Protein AF-A0A526XR95-F1 (afdb_monomer_lite)

Sequence (40 aa):
MARALVNVPKVARQGEVVEIKAMIAHPMETGYRIGPNGSN

pLDDT: mean 91.71, std 8.49, range [60.38, 97.75]

Secondary structure (DSSP, 8-state):
---EEEE--S---TT-----EEEE------S-PPPGGG--

Foldseek 3Di:
DKDKDKDWDPDDDVPDDTDIDIDIPDPPDPPPDQDPPRHD

Structure (mmCIF, N/CA/C/O backbone):
data_AF-A0A526XR95-F1
#
_entry.id   AF-A0A526XR95-F1
#
loop_
_atom_site.group_PDB
_atom_site.id
_atom_site.type_symbol
_atom_site.label_atom_id
_atom_site.label_alt_id
_atom_site.label_comp_id
_atom_site.label_asym_id
_atom_site.label_entity_id
_atom_site.label_seq_id
_atom_site.pdbx_PDB_ins_code
_atom_site.Cartn_x
_atom_site.Cartn_y
_atom_site.Cartn_z
_atom_site.occupancy
_atom_site.B_iso_or_equiv
_atom_site.auth_seq_id
_atom_site.auth_comp_id
_atom_site.auth_asym_id
_atom_site.auth_atom_id
_atom_site.pdbx_PDB_model_num
ATOM 1 N N . MET A 1 1 ? -5.364 -6.005 -13.960 1.00 76.12 1 MET A N 1
ATOM 2 C CA . MET A 1 1 ? -6.587 -5.668 -13.198 1.00 76.12 1 MET A CA 1
ATOM 3 C C . MET A 1 1 ? -6.155 -5.222 -11.811 1.00 76.12 1 MET A C 1
ATOM 5 O O . MET A 1 1 ? -5.410 -5.960 -11.178 1.00 76.12 1 MET A O 1
ATOM 9 N N . ALA A 1 2 ? -6.518 -4.014 -11.379 1.00 85.19 2 ALA A N 1
ATOM 10 C CA . ALA A 1 2 ? -6.097 -3.510 -10.073 1.00 85.19 2 ALA A CA 1
ATOM 11 C C . ALA A 1 2 ? -6.945 -4.151 -8.964 1.00 85.19 2 ALA A C 1
ATOM 13 O O . ALA A 1 2 ? -8.172 -4.119 -9.028 1.00 85.19 2 ALA A O 1
ATOM 14 N N . ARG A 1 3 ? -6.291 -4.739 -7.959 1.00 94.62 3 ARG A N 1
ATOM 15 C CA . ARG A 1 3 ? -6.936 -5.291 -6.760 1.00 94.62 3 ARG A CA 1
ATOM 16 C C . ARG A 1 3 ? -6.439 -4.527 -5.547 1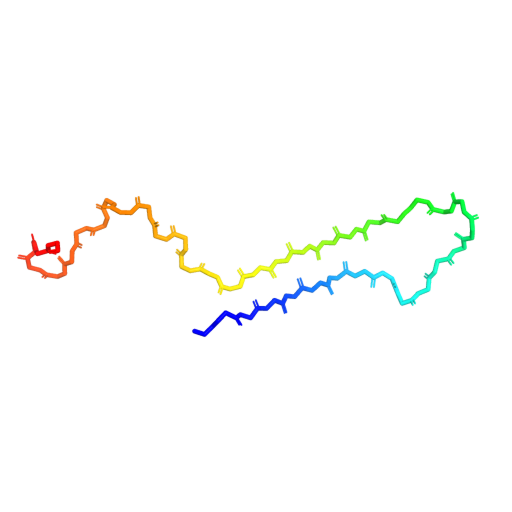.00 94.62 3 ARG A C 1
ATOM 18 O O . ARG A 1 3 ? -5.235 -4.503 -5.310 1.00 94.62 3 ARG A O 1
ATOM 25 N N . ALA A 1 4 ? -7.355 -3.947 -4.785 1.00 96.06 4 ALA A N 1
ATOM 26 C CA . ALA A 1 4 ? -7.042 -3.296 -3.522 1.00 96.06 4 ALA A CA 1
ATOM 27 C C . ALA A 1 4 ? -7.279 -4.255 -2.347 1.00 96.06 4 ALA A C 1
ATOM 29 O O . ALA A 1 4 ? -8.215 -5.057 -2.362 1.00 96.06 4 ALA A O 1
ATOM 30 N N . LEU A 1 5 ? -6.420 -4.161 -1.337 1.00 96.94 5 LEU A N 1
ATOM 31 C CA . LEU A 1 5 ? -6.527 -4.857 -0.063 1.00 96.94 5 LEU A CA 1
ATOM 32 C C . LEU A 1 5 ? -6.339 -3.833 1.051 1.00 96.94 5 LEU A C 1
A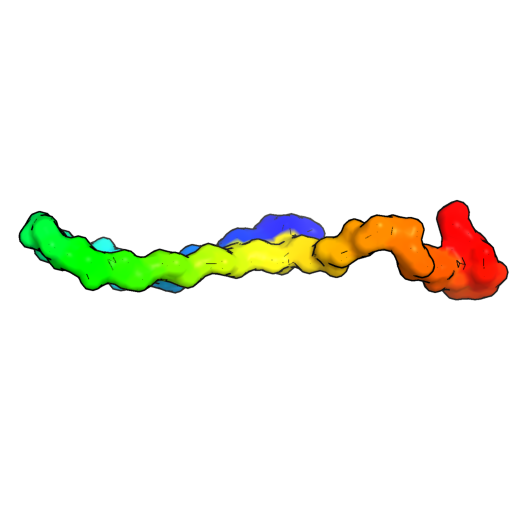TOM 34 O O . LEU A 1 5 ? -5.355 -3.095 1.060 1.00 96.94 5 LEU A O 1
ATOM 38 N N . VAL A 1 6 ? -7.277 -3.805 1.990 1.00 96.94 6 VAL A N 1
ATOM 39 C CA . VAL A 1 6 ? -7.194 -2.974 3.190 1.00 96.94 6 VAL A CA 1
ATOM 40 C C . VAL A 1 6 ? -7.322 -3.895 4.390 1.00 96.94 6 VAL A C 1
ATOM 42 O O . VAL A 1 6 ? -8.315 -4.609 4.519 1.00 96.94 6 VAL A O 1
ATOM 45 N N . ASN A 1 7 ? -6.300 -3.901 5.239 1.00 97.75 7 ASN A N 1
ATOM 46 C CA . ASN A 1 7 ? -6.305 -4.612 6.505 1.00 97.75 7 ASN A CA 1
ATOM 47 C C . ASN A 1 7 ? -6.472 -3.593 7.633 1.00 97.75 7 ASN A C 1
ATOM 49 O O . ASN A 1 7 ? -5.647 -2.691 7.796 1.00 97.75 7 ASN A O 1
ATOM 53 N N . VAL A 1 8 ? -7.573 -3.729 8.361 1.00 97.75 8 VAL A N 1
ATOM 54 C CA . VAL A 1 8 ? -8.003 -2.831 9.430 1.00 97.75 8 VAL A CA 1
ATOM 55 C C . VAL A 1 8 ? -8.893 -3.619 10.399 1.00 97.75 8 VAL A C 1
ATOM 57 O O . VAL A 1 8 ? -9.572 -4.560 9.966 1.00 97.75 8 VAL A O 1
ATOM 60 N N . PRO A 1 9 ? -8.930 -3.268 11.696 1.00 97.31 9 PRO A N 1
ATOM 61 C CA . PRO A 1 9 ? -9.909 -3.826 12.619 1.00 97.31 9 PRO A CA 1
ATOM 62 C C . PRO A 1 9 ? -11.346 -3.599 12.135 1.00 97.31 9 PRO A C 1
ATOM 64 O O . PRO A 1 9 ? -11.690 -2.536 11.623 1.00 97.31 9 PRO A O 1
ATOM 67 N N . LYS A 1 10 ? -12.216 -4.594 12.337 1.00 96.19 10 LYS A N 1
ATOM 68 C CA . LYS A 1 10 ? -13.640 -4.500 11.963 1.00 96.19 10 LYS A CA 1
ATOM 69 C C . LYS A 1 10 ? -14.398 -3.450 12.787 1.00 96.19 10 LYS A C 1
ATOM 71 O O . LYS A 1 10 ? -15.404 -2.919 12.329 1.00 96.19 10 LYS A O 1
ATOM 76 N N . VAL A 1 11 ? -13.942 -3.199 14.012 1.00 96.38 11 VAL A N 1
ATOM 77 C CA . VAL A 1 11 ? -14.519 -2.253 14.973 1.00 96.38 11 VAL A CA 1
ATOM 78 C C . VAL A 1 11 ? -13.390 -1.570 15.743 1.00 96.38 11 VAL A C 1
ATOM 80 O O . VAL A 1 11 ? -12.333 -2.171 15.928 1.00 96.38 11 VAL A O 1
ATOM 83 N N . ALA A 1 12 ? -13.625 -0.343 16.201 1.00 96.94 12 ALA A N 1
ATOM 84 C CA . ALA A 1 12 ? -12.717 0.423 17.055 1.00 96.94 12 ALA A CA 1
ATOM 85 C C . ALA A 1 12 ? -13.532 1.246 18.063 1.00 96.94 12 ALA A C 1
ATOM 87 O O . ALA A 1 12 ? -14.692 1.583 17.798 1.00 96.94 12 ALA A O 1
ATOM 88 N N . ARG A 1 13 ? -12.952 1.559 19.223 1.00 96.75 13 ARG A N 1
ATOM 89 C CA . ARG A 1 13 ? -13.579 2.421 20.235 1.00 96.75 13 ARG A CA 1
ATOM 90 C C . ARG A 1 13 ? -13.320 3.895 19.935 1.00 96.75 13 ARG A C 1
ATOM 92 O O . ARG A 1 13 ? -12.360 4.262 19.262 1.00 96.75 13 ARG A O 1
ATOM 99 N N . GLN A 1 14 ? -14.170 4.767 20.471 1.00 96.56 14 GLN A N 1
ATOM 100 C CA . GLN A 1 14 ? -13.967 6.208 20.345 1.00 96.56 14 GLN A CA 1
ATOM 101 C C . GLN A 1 14 ? -12.648 6.624 21.016 1.00 96.56 14 GLN A C 1
ATOM 103 O O . GLN A 1 14 ? -12.409 6.292 22.174 1.00 96.56 14 GLN A O 1
ATOM 108 N N . GLY A 1 15 ? -11.803 7.346 20.276 1.00 97.12 15 GLY A N 1
ATOM 109 C CA . GLY A 1 15 ? -10.482 7.788 20.740 1.00 97.12 15 GLY A CA 1
ATOM 110 C C . GLY A 1 15 ? -9.373 6.736 20.622 1.00 97.12 15 GLY A C 1
ATOM 111 O O . GLY A 1 15 ? -8.227 7.037 20.942 1.00 97.12 15 GLY A O 1
ATOM 112 N N . GLU A 1 16 ? -9.679 5.524 20.151 1.00 97.44 16 GLU A N 1
ATOM 113 C CA . GLU A 1 16 ? -8.681 4.479 19.928 1.00 97.44 16 GLU A CA 1
ATOM 114 C C . GLU A 1 16 ? -7.873 4.761 18.655 1.00 97.44 16 GLU A C 1
AT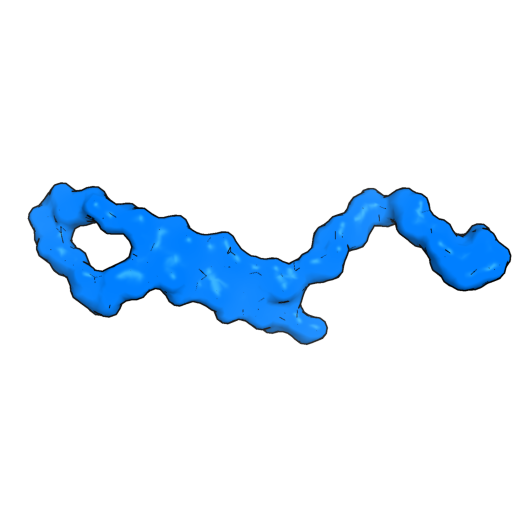OM 116 O O . GLU A 1 16 ? -8.431 4.980 17.578 1.00 97.44 16 GLU A O 1
ATOM 121 N N . VAL A 1 17 ? -6.544 4.746 18.773 1.00 96.94 17 VAL A N 1
ATOM 122 C CA . VAL A 1 17 ? -5.644 4.843 17.619 1.00 96.94 17 VAL A CA 1
ATOM 123 C C . VAL A 1 17 ? -5.480 3.449 17.025 1.00 96.94 17 VAL A C 1
ATOM 125 O O . VAL A 1 17 ? -4.970 2.549 17.690 1.00 96.94 17 VAL A O 1
ATOM 128 N N . VAL A 1 18 ? -5.894 3.275 15.769 1.00 96.88 18 VAL A N 1
ATOM 129 C CA . VAL A 1 18 ? -5.808 1.997 15.048 1.00 96.88 18 VAL A CA 1
ATOM 130 C C . VAL A 1 18 ? -4.925 2.105 13.810 1.00 96.88 18 VAL A C 1
ATOM 132 O O . VAL A 1 18 ? -4.841 3.152 13.169 1.00 96.88 18 VAL A O 1
ATOM 135 N N . GLU A 1 19 ? -4.275 0.998 13.461 1.00 96.81 19 GLU A N 1
AT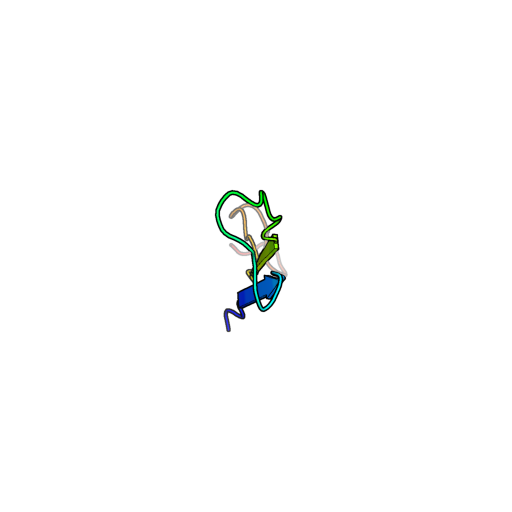OM 136 C CA . GLU A 1 19 ? -3.441 0.893 12.266 1.00 96.81 19 GLU A CA 1
ATOM 137 C C . GLU A 1 19 ? -4.283 0.469 11.053 1.00 96.81 19 GLU A C 1
ATOM 139 O O . GLU A 1 19 ? -5.085 -0.465 11.127 1.00 96.81 19 GLU A O 1
ATOM 144 N N . ILE A 1 20 ? -4.070 1.138 9.919 1.00 97.25 20 ILE A N 1
ATOM 145 C CA . ILE A 1 20 ? -4.684 0.793 8.635 1.00 97.25 20 ILE A CA 1
ATOM 146 C C . ILE A 1 20 ? -3.567 0.486 7.646 1.00 97.25 20 ILE A C 1
ATOM 148 O O . ILE A 1 20 ? -2.732 1.344 7.362 1.00 97.25 20 ILE A O 1
ATOM 152 N N . LYS A 1 21 ? -3.569 -0.725 7.081 1.00 97.69 21 LYS A N 1
ATOM 153 C CA . LYS A 1 21 ? -2.623 -1.120 6.027 1.00 97.69 21 LYS A CA 1
ATOM 154 C C . LYS A 1 21 ? -3.355 -1.231 4.704 1.00 97.69 21 LYS A C 1
ATOM 156 O O . LYS A 1 21 ? -4.253 -2.058 4.570 1.00 97.69 21 LYS A O 1
ATOM 161 N N . ALA A 1 22 ? -2.953 -0.430 3.725 1.00 97.12 22 ALA A N 1
ATOM 162 C CA . ALA A 1 22 ? -3.507 -0.460 2.378 1.00 97.12 22 ALA A CA 1
ATOM 163 C C . ALA A 1 22 ? -2.455 -0.949 1.377 1.00 97.12 22 ALA A C 1
ATOM 165 O O . ALA A 1 22 ? -1.305 -0.515 1.404 1.00 97.12 22 ALA A O 1
ATOM 166 N N . MET A 1 23 ? -2.858 -1.850 0.487 1.00 96.88 23 MET A N 1
ATOM 167 C CA . MET A 1 23 ? -2.022 -2.394 -0.578 1.00 96.88 23 MET A CA 1
ATOM 168 C C . MET A 1 23 ? -2.827 -2.488 -1.871 1.00 96.88 23 MET A C 1
ATOM 170 O O . MET A 1 23 ? -4.030 -2.751 -1.857 1.00 96.88 23 MET A O 1
ATOM 174 N N . ILE A 1 24 ? -2.151 -2.302 -3.002 1.00 96.62 24 ILE A N 1
ATOM 175 C CA . ILE A 1 24 ? -2.740 -2.450 -4.328 1.00 96.62 24 ILE A CA 1
ATOM 176 C C . ILE A 1 24 ? -1.851 -3.321 -5.211 1.00 96.62 24 ILE A C 1
ATOM 178 O O . ILE A 1 24 ? -0.633 -3.167 -5.238 1.00 96.62 24 ILE A O 1
ATOM 182 N N . ALA A 1 25 ? -2.471 -4.229 -5.961 1.00 95.56 25 ALA A N 1
ATOM 183 C CA . ALA A 1 25 ? -1.806 -4.944 -7.037 1.00 95.56 25 ALA A CA 1
ATOM 184 C C . ALA A 1 25 ? -1.684 -4.011 -8.251 1.00 95.56 25 ALA A C 1
ATOM 186 O O . ALA A 1 25 ? -2.607 -3.908 -9.066 1.00 95.56 25 ALA A O 1
ATOM 187 N N . HIS A 1 26 ? -0.556 -3.309 -8.339 1.00 94.38 26 HIS A N 1
ATOM 188 C CA . HIS A 1 26 ? -0.198 -2.437 -9.452 1.00 94.38 26 HIS A CA 1
ATOM 189 C C . HIS A 1 26 ? 1.223 -2.778 -9.942 1.00 94.38 26 HIS A C 1
ATOM 191 O O . HIS A 1 26 ? 2.082 -3.042 -9.102 1.00 94.38 26 HIS A O 1
ATOM 197 N N . PRO A 1 27 ? 1.501 -2.779 -11.263 1.00 93.12 27 PRO A N 1
ATOM 198 C CA . PRO A 1 27 ? 2.827 -3.112 -11.797 1.00 93.12 27 PRO A CA 1
ATOM 199 C C . PRO A 1 27 ? 3.952 -2.179 -11.341 1.00 93.12 27 PRO A C 1
ATOM 201 O O . PRO A 1 27 ? 5.112 -2.571 -11.394 1.00 93.12 27 PRO A O 1
ATOM 204 N N . MET A 1 28 ? 3.605 -0.955 -10.932 1.00 95.00 28 MET A N 1
ATOM 205 C CA . MET A 1 28 ? 4.551 0.106 -10.569 1.00 95.00 28 MET A CA 1
ATOM 206 C C . MET A 1 28 ? 5.639 0.286 -11.642 1.00 95.00 28 MET A C 1
ATOM 208 O O . MET A 1 28 ? 6.814 0.448 -11.321 1.00 95.00 28 MET A O 1
ATOM 212 N N . GLU A 1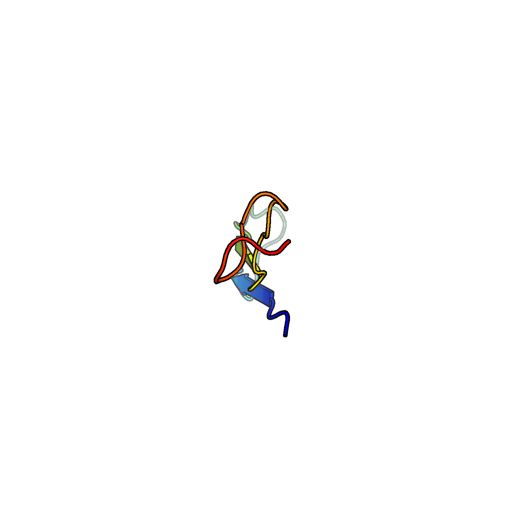 29 ? 5.257 0.202 -12.923 1.00 92.94 29 GLU A N 1
ATOM 213 C CA . GLU A 1 29 ? 6.191 0.417 -14.028 1.00 92.94 29 GLU A CA 1
ATOM 214 C C . GLU A 1 29 ? 6.760 1.834 -13.939 1.00 92.94 29 GLU A C 1
ATOM 216 O O . GLU A 1 29 ? 6.006 2.803 -13.857 1.00 92.94 29 GLU A O 1
ATOM 221 N N . THR A 1 30 ? 8.086 1.946 -13.944 1.00 92.19 30 THR A N 1
ATOM 222 C CA . THR A 1 30 ? 8.785 3.231 -13.827 1.00 92.19 30 THR A CA 1
ATOM 223 C C . THR A 1 30 ? 9.015 3.885 -15.186 1.00 92.19 30 THR A C 1
ATOM 225 O O . THR A 1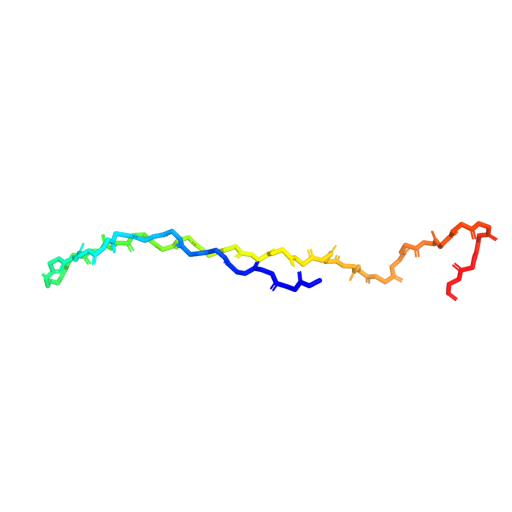 30 ? 9.291 5.080 -15.239 1.00 92.19 30 THR A O 1
ATOM 228 N N . GLY A 1 31 ? 8.896 3.115 -16.275 1.00 89.00 31 GLY A N 1
ATOM 229 C CA . GLY A 1 31 ? 9.092 3.577 -17.651 1.00 89.00 31 GLY A CA 1
ATOM 230 C C . GLY A 1 31 ? 10.504 3.348 -18.198 1.00 89.00 31 GLY A C 1
ATOM 231 O O . GLY A 1 31 ? 10.779 3.720 -19.332 1.00 89.00 31 GLY A O 1
ATOM 232 N N . TYR A 1 32 ? 11.396 2.725 -17.420 1.00 89.25 32 TYR A N 1
ATOM 233 C CA . TYR A 1 32 ? 12.764 2.387 -17.848 1.00 89.25 32 TYR A CA 1
ATOM 234 C C . TYR A 1 32 ? 12.933 0.919 -18.264 1.00 89.25 32 TYR A C 1
ATOM 236 O O . TYR A 1 32 ? 14.027 0.510 -18.660 1.00 89.25 32 TYR A O 1
ATOM 244 N N . ARG A 1 33 ? 11.887 0.093 -18.143 1.00 86.75 33 ARG A N 1
ATOM 245 C CA . ARG A 1 33 ? 11.955 -1.319 -18.520 1.00 86.75 33 ARG A CA 1
ATOM 246 C C . ARG A 1 33 ? 11.969 -1.454 -20.041 1.00 86.75 33 ARG A C 1
ATOM 248 O O . ARG A 1 33 ? 10.984 -1.153 -20.701 1.00 86.75 33 ARG A O 1
ATOM 255 N N . ILE A 1 34 ? 13.067 -1.978 -20.574 1.00 90.25 34 ILE A N 1
ATOM 256 C CA . ILE A 1 34 ? 13.184 -2.325 -21.991 1.00 90.25 34 ILE A CA 1
ATOM 257 C C . ILE A 1 34 ? 12.448 -3.647 -22.238 1.00 90.25 34 ILE A C 1
ATOM 259 O O . ILE A 1 34 ? 12.640 -4.620 -21.502 1.00 90.25 34 ILE A O 1
ATOM 263 N N . GLY A 1 35 ? 11.592 -3.678 -23.258 1.00 84.19 35 GLY A N 1
ATOM 264 C CA . GLY A 1 35 ? 10.861 -4.873 -23.659 1.00 84.19 35 GLY A CA 1
ATOM 265 C C . GLY A 1 35 ? 11.766 -5.944 -24.287 1.00 84.19 35 GLY A C 1
ATOM 266 O O . GLY A 1 35 ? 12.939 -5.696 -24.591 1.00 84.19 35 GLY A O 1
ATOM 267 N N . PRO A 1 36 ? 11.244 -7.161 -24.510 1.00 84.62 36 PRO A N 1
ATOM 268 C CA . PRO A 1 36 ? 11.979 -8.197 -25.226 1.00 84.62 36 PRO A CA 1
ATOM 269 C C . PRO A 1 36 ? 12.451 -7.662 -26.589 1.00 84.62 36 PRO A C 1
ATOM 271 O O . PRO A 1 36 ? 11.670 -7.045 -27.305 1.00 84.62 36 PRO A O 1
ATOM 274 N N . ASN A 1 37 ? 13.715 -7.907 -26.946 1.00 83.56 37 ASN A N 1
ATOM 275 C CA . ASN A 1 37 ? 14.372 -7.434 -28.180 1.00 83.56 37 ASN A CA 1
ATOM 276 C C . ASN A 1 37 ? 14.716 -5.934 -28.246 1.00 83.56 37 ASN A C 1
ATOM 278 O O . ASN A 1 37 ? 15.006 -5.428 -29.327 1.00 83.56 37 ASN A O 1
ATOM 282 N N . GLY A 1 38 ? 14.736 -5.220 -27.118 1.00 76.12 38 GLY A N 1
ATOM 283 C CA . GLY A 1 38 ? 15.215 -3.834 -27.100 1.00 76.12 38 GLY A CA 1
ATOM 284 C C . GLY A 1 38 ? 14.156 -2.782 -27.439 1.00 76.12 38 GLY A C 1
ATOM 285 O O . GLY A 1 38 ? 14.493 -1.605 -27.529 1.00 76.12 38 GLY A O 1
ATOM 286 N N . SER A 1 39 ? 12.895 -3.176 -27.638 1.00 68.69 39 SER A N 1
ATOM 287 C CA . SER A 1 39 ? 11.811 -2.248 -27.973 1.00 68.69 39 SER A CA 1
ATOM 288 C C . SER A 1 39 ? 11.199 -1.602 -26.730 1.00 68.69 39 SER A C 1
ATOM 290 O O . SER A 1 39 ? 10.952 -2.292 -25.736 1.00 68.69 39 SER A O 1
ATOM 292 N N . ASN A 1 40 ? 10.929 -0.298 -26.832 1.00 60.38 40 ASN A N 1
ATOM 293 C CA . ASN A 1 40 ? 10.157 0.502 -25.879 1.00 60.38 40 ASN A CA 1
ATOM 294 C C . ASN A 1 40 ? 8.748 0.738 -26.432 1.00 60.38 40 ASN A C 1
ATOM 296 O O . ASN A 1 40 ? 8.670 1.098 -27.630 1.00 60.38 40 ASN A O 1
#

Radius of gyration: 18.5 Å; chains: 1; bounding box: 30×16×49 Å